Protein AF-A0A383EEM6-F1 (afdb_monomer_lite)

Organism: NCBI:txid408172

pLDDT: mean 95.02, std 3.65, range [75.25, 97.62]

InterPro domains:
  IPR013750 GHMP kinase, C-terminal domain [PF08544] (1-32)
  IPR036554 GHMP kinase, C-terminal domain superfamily [G3DSA:3.30.70.890] (1-45)
  IPR036554 GHMP kinase, C-terminal domain superfamily [SSF55060] (1-32)

Sequence (54 aa):
GVTISGAGPSVIAFCKKSQNLKKIGKSMEKGFSSAKVGCDIIICKPSTGPKIRV

Radius of gyration: 13.83 Å; chains: 1; bounding box: 24×40×28 Å

Secondary structure (DSSP, 8-state):
-EEE-TTSS-EEE---TTS-HHHHHHHHHHHHHHTT------------------

Foldseek 3Di:
DKDADDPDPDIDDDDDPPDDLVVVQVVVQVVCVVVVHGDDDDDDDDDPDDDDDD

Structure (mmCIF, N/CA/C/O backbone):
data_AF-A0A383EEM6-F1
#
_entry.id   AF-A0A383EEM6-F1
#
loop_
_atom_site.group_PDB
_atom_site.id
_atom_site.type_symbol
_atom_site.label_atom_id
_atom_site.label_alt_id
_atom_site.label_comp_id
_atom_site.label_asym_id
_atom_site.label_entity_id
_atom_site.label_seq_id
_atom_site.pdbx_PDB_ins_code
_atom_site.Cartn_x
_atom_site.Cartn_y
_atom_site.Cartn_z
_atom_site.occupancy
_atom_site.B_iso_or_equiv
_atom_site.auth_seq_id
_atom_site.auth_comp_id
_atom_site.auth_asym_id
_atom_site.auth_atom_id
_atom_site.pdbx_PDB_model_num
ATOM 1 N N . GLY A 1 1 ? 3.529 4.654 10.036 1.00 90.81 1 GLY A N 1
ATOM 2 C CA . GLY A 1 1 ? 3.848 5.910 9.323 1.00 90.81 1 GLY A CA 1
ATOM 3 C C . GLY A 1 1 ? 3.430 5.784 7.874 1.00 90.81 1 GLY A C 1
ATOM 4 O O . GLY A 1 1 ? 3.175 4.660 7.452 1.00 90.81 1 GLY A O 1
ATOM 5 N N . VAL A 1 2 ? 3.350 6.893 7.140 1.00 95.88 2 VAL A N 1
ATOM 6 C CA . VAL A 1 2 ? 2.969 6.937 5.717 1.00 95.88 2 VAL A CA 1
ATOM 7 C C . VAL A 1 2 ? 4.004 7.739 4.927 1.00 95.88 2 VAL A C 1
ATOM 9 O O . VAL A 1 2 ? 4.548 8.699 5.464 1.00 95.88 2 VAL A O 1
ATOM 12 N N . THR A 1 3 ? 4.303 7.329 3.695 1.00 97.19 3 THR A N 1
ATOM 13 C CA . THR A 1 3 ? 5.195 8.055 2.775 1.00 97.19 3 THR A CA 1
ATOM 14 C C . THR A 1 3 ? 4.899 7.685 1.316 1.00 97.19 3 THR A C 1
ATOM 16 O O . THR A 1 3 ? 4.145 6.745 1.053 1.00 97.19 3 THR A O 1
ATOM 19 N N . ILE A 1 4 ? 5.492 8.405 0.365 1.00 97.06 4 ILE A N 1
ATOM 20 C CA . ILE A 1 4 ? 5.454 8.067 -1.064 1.00 97.06 4 ILE A CA 1
ATOM 21 C C . ILE A 1 4 ? 6.246 6.771 -1.293 1.00 97.06 4 ILE A C 1
ATOM 23 O O . ILE A 1 4 ? 7.305 6.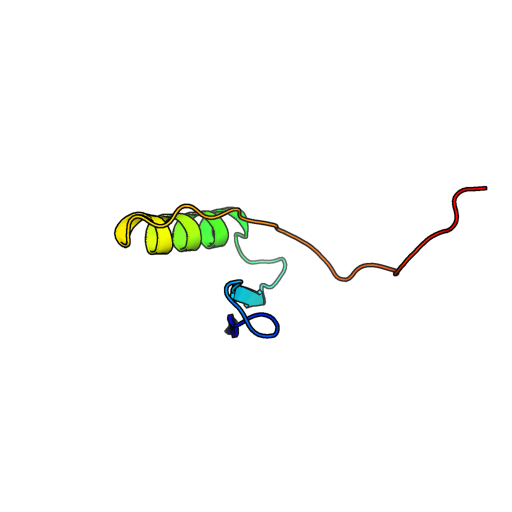557 -0.703 1.00 97.06 4 ILE A O 1
ATOM 27 N N . SER A 1 5 ? 5.720 5.882 -2.133 1.00 96.81 5 SER A N 1
ATOM 28 C CA . SER A 1 5 ? 6.395 4.648 -2.533 1.00 96.81 5 SER A CA 1
ATOM 29 C C . SER A 1 5 ? 7.176 4.871 -3.831 1.00 96.81 5 SER A C 1
ATOM 31 O O . SER A 1 5 ? 6.592 5.215 -4.858 1.00 96.81 5 SER A O 1
ATOM 33 N N . GLY A 1 6 ? 8.499 4.678 -3.791 1.00 96.19 6 GLY A N 1
ATOM 34 C CA . GLY A 1 6 ? 9.375 4.911 -4.944 1.00 96.19 6 GLY A CA 1
ATOM 35 C C . GLY A 1 6 ? 9.321 6.367 -5.417 1.00 96.19 6 GLY A C 1
ATOM 36 O O . GLY A 1 6 ? 9.449 7.282 -4.609 1.00 96.19 6 GLY A O 1
ATOM 37 N N . ALA A 1 7 ? 9.099 6.570 -6.718 1.00 96.81 7 ALA A N 1
ATOM 38 C CA . ALA A 1 7 ? 8.903 7.893 -7.318 1.00 96.81 7 ALA A CA 1
ATOM 39 C C . ALA A 1 7 ? 7.432 8.370 -7.307 1.00 96.81 7 ALA A C 1
ATOM 41 O O . ALA A 1 7 ? 7.135 9.453 -7.806 1.00 96.81 7 ALA A O 1
ATOM 42 N N . GLY A 1 8 ? 6.507 7.582 -6.746 1.00 93.62 8 GLY A N 1
ATOM 43 C CA . GLY A 1 8 ? 5.067 7.825 -6.858 1.00 93.62 8 GLY A CA 1
ATOM 44 C C . GLY A 1 8 ? 4.475 7.316 -8.183 1.00 93.62 8 GLY A C 1
ATOM 45 O O . GLY A 1 8 ? 5.203 6.779 -9.020 1.00 93.62 8 GLY A O 1
ATOM 46 N N . PRO A 1 9 ? 3.143 7.414 -8.371 1.00 95.44 9 PRO A N 1
ATOM 47 C CA . PRO A 1 9 ? 2.142 8.089 -7.525 1.00 95.44 9 PRO A CA 1
ATOM 48 C C . PRO A 1 9 ? 1.674 7.271 -6.307 1.00 95.44 9 PRO A C 1
ATOM 50 O O . PRO A 1 9 ? 0.845 7.731 -5.523 1.00 95.44 9 PRO A O 1
ATOM 53 N N . SER A 1 10 ? 2.176 6.046 -6.141 1.00 97.38 10 SER A N 1
ATOM 54 C CA . SER A 1 10 ? 1.776 5.154 -5.054 1.00 97.38 10 SER A CA 1
ATOM 55 C C . SER A 1 10 ? 2.216 5.660 -3.677 1.00 97.38 10 SER A C 1
ATOM 57 O O . SER A 1 10 ? 3.276 6.263 -3.514 1.00 97.38 10 SER A O 1
ATOM 59 N N . VAL A 1 11 ? 1.422 5.344 -2.654 1.00 97.06 11 VAL A N 1
ATOM 60 C CA 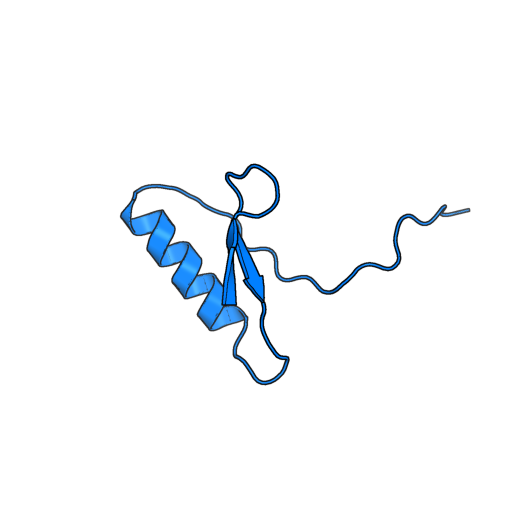. VAL A 1 11 ? 1.682 5.687 -1.249 1.00 97.06 11 VAL A CA 1
ATOM 61 C C . VAL A 1 11 ? 1.761 4.404 -0.431 1.00 97.06 11 VAL A C 1
ATOM 63 O O . VAL A 1 11 ? 0.964 3.488 -0.631 1.00 97.06 11 VAL A O 1
ATOM 66 N N . ILE A 1 12 ? 2.707 4.336 0.505 1.00 97.06 12 ILE A N 1
ATOM 67 C CA . ILE A 1 12 ? 2.881 3.193 1.404 1.00 97.06 12 ILE A CA 1
ATOM 68 C C . ILE A 1 12 ? 2.616 3.590 2.854 1.00 97.06 12 ILE A C 1
ATOM 70 O O . ILE A 1 12 ? 3.089 4.619 3.340 1.00 97.06 12 ILE A O 1
ATOM 74 N N . ALA A 1 13 ? 1.879 2.738 3.565 1.00 96.94 13 ALA A N 1
ATOM 75 C CA . ALA A 1 13 ? 1.666 2.842 5.000 1.00 96.94 13 ALA A CA 1
ATOM 76 C C . ALA A 1 13 ? 2.288 1.636 5.716 1.00 96.94 13 ALA A C 1
ATOM 78 O O . ALA A 1 13 ? 1.977 0.484 5.421 1.00 96.94 13 ALA A O 1
ATOM 79 N N . PHE A 1 14 ? 3.150 1.904 6.696 1.00 95.81 14 PHE A N 1
ATOM 80 C CA . PHE A 1 14 ? 3.704 0.877 7.574 1.00 95.81 14 PHE A CA 1
ATOM 81 C C . PHE A 1 14 ? 2.753 0.625 8.741 1.00 95.81 14 PHE A C 1
ATOM 83 O O . PHE A 1 14 ? 2.499 1.533 9.546 1.00 95.81 14 PHE A O 1
ATOM 90 N N . CYS A 1 15 ? 2.267 -0.612 8.843 1.00 94.94 15 CYS A N 1
ATOM 91 C CA . CYS A 1 15 ? 1.304 -1.037 9.852 1.00 94.94 15 CYS A CA 1
ATOM 92 C C . CYS A 1 15 ? 1.824 -2.220 10.679 1.00 94.94 15 CYS A C 1
ATOM 94 O O . CYS A 1 15 ? 2.503 -3.112 10.171 1.00 94.94 15 CYS A O 1
ATOM 96 N N . LYS A 1 16 ? 1.459 -2.254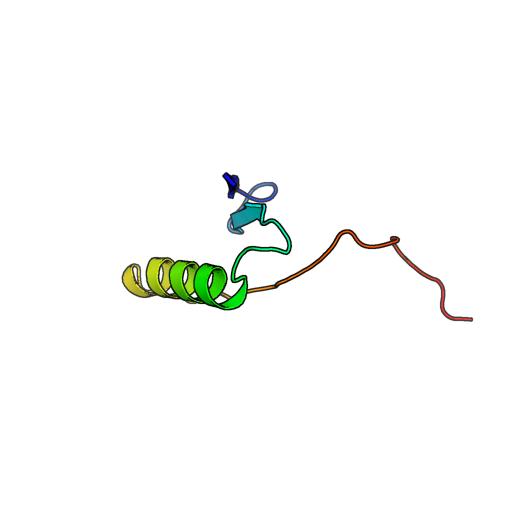 11.961 1.00 93.88 16 LYS A N 1
ATOM 97 C CA . LYS A 1 16 ? 1.669 -3.406 12.851 1.00 93.88 16 LYS A CA 1
ATOM 98 C C . LYS A 1 16 ? 0.512 -4.399 12.705 1.00 93.88 16 LYS A C 1
ATOM 100 O O . LYS A 1 16 ? -0.611 -4.002 12.408 1.00 93.88 16 LYS A O 1
ATOM 105 N N . LYS A 1 17 ? 0.754 -5.682 13.011 1.00 85.06 17 LYS A N 1
ATOM 106 C CA . LYS A 1 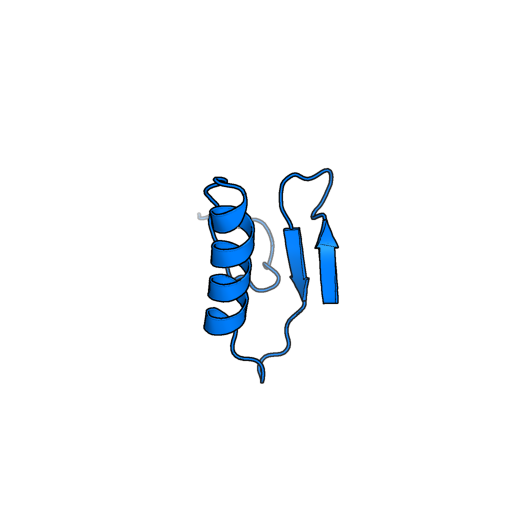17 ? -0.288 -6.735 13.000 1.00 85.06 17 LYS A CA 1
ATOM 107 C C . LYS A 1 17 ? -1.489 -6.428 13.905 1.00 85.06 17 LYS A C 1
ATOM 109 O O . LYS A 1 17 ? -2.583 -6.885 13.610 1.00 85.06 17 LYS A O 1
ATOM 114 N N . SER A 1 18 ? -1.289 -5.674 14.986 1.00 92.38 18 SER A N 1
ATOM 115 C CA . SER A 1 18 ? -2.354 -5.279 15.916 1.00 92.38 18 SER A CA 1
ATOM 116 C C . SER A 1 18 ? -3.290 -4.196 15.366 1.00 92.38 18 SER A C 1
ATOM 118 O O . SER A 1 18 ? -4.321 -3.916 15.969 1.00 92.38 18 SER A O 1
ATOM 120 N N . GLN A 1 19 ? -2.947 -3.560 14.243 1.00 95.06 19 GLN A N 1
ATOM 121 C CA . GLN A 1 19 ? -3.755 -2.501 13.646 1.00 95.06 19 GLN A CA 1
ATOM 122 C C . GLN A 1 19 ? -4.759 -3.068 12.640 1.00 95.06 19 GLN A C 1
ATOM 124 O O . GLN A 1 19 ? -4.506 -4.055 11.951 1.00 95.06 19 GLN A O 1
ATOM 129 N N . ASN A 1 20 ? -5.902 -2.396 12.502 1.00 95.56 20 ASN A N 1
ATOM 130 C CA . ASN A 1 20 ? -6.929 -2.787 11.543 1.00 95.56 20 ASN A CA 1
ATOM 131 C C . ASN A 1 20 ? -6.567 -2.310 10.123 1.00 95.56 20 ASN A C 1
ATOM 133 O O . ASN A 1 20 ? -6.902 -1.193 9.725 1.00 95.56 20 ASN A O 1
ATOM 137 N N . LEU A 1 21 ? -5.902 -3.180 9.359 1.00 94.81 21 LEU A N 1
ATOM 138 C CA . LEU A 1 21 ? -5.418 -2.890 8.002 1.00 94.81 21 LEU A CA 1
ATOM 139 C C . LEU A 1 21 ? -6.546 -2.506 7.030 1.00 94.81 21 LEU A C 1
ATOM 141 O O . LEU A 1 21 ? -6.382 -1.588 6.232 1.00 94.81 21 LEU A O 1
ATOM 145 N N . LYS A 1 22 ? -7.717 -3.154 7.132 1.00 95.25 22 LYS A N 1
ATOM 146 C CA . LYS A 1 22 ? -8.877 -2.858 6.271 1.00 95.25 22 LYS A CA 1
ATOM 147 C C . LYS A 1 22 ? -9.420 -1.451 6.523 1.00 95.25 22 LYS A C 1
ATOM 149 O O . LYS A 1 22 ? -9.756 -0.745 5.577 1.00 95.25 22 LYS A O 1
ATOM 154 N N . LYS A 1 23 ? -9.484 -1.029 7.792 1.00 96.81 23 LYS A N 1
ATOM 155 C CA . LYS A 1 23 ? -9.913 0.330 8.159 1.00 96.81 23 LYS A CA 1
ATOM 156 C C . LYS A 1 23 ? -8.941 1.378 7.619 1.00 96.81 23 LYS A C 1
ATOM 158 O O . LYS A 1 23 ? -9.392 2.385 7.089 1.00 96.81 23 LYS A O 1
ATOM 163 N N . ILE A 1 24 ? -7.635 1.125 7.721 1.00 96.00 24 ILE A N 1
ATOM 164 C CA . ILE A 1 24 ? -6.599 2.021 7.188 1.00 96.00 24 ILE A CA 1
ATOM 165 C C . ILE A 1 24 ? -6.735 2.148 5.666 1.00 96.00 24 ILE A C 1
ATOM 167 O O . ILE A 1 24 ? -6.846 3.265 5.168 1.00 96.00 24 ILE A O 1
ATOM 171 N N . GLY A 1 25 ? -6.823 1.024 4.948 1.00 96.19 25 GLY A N 1
ATOM 172 C CA . GLY A 1 25 ? -7.013 1.012 3.495 1.00 96.19 25 GLY A CA 1
ATOM 173 C C . GLY A 1 25 ? -8.263 1.773 3.046 1.00 96.19 25 GLY A C 1
ATOM 174 O O . GLY A 1 25 ? -8.178 2.633 2.177 1.00 96.19 25 GLY A O 1
ATOM 175 N N . LYS A 1 26 ? -9.404 1.552 3.711 1.00 97.19 26 LYS A N 1
ATOM 176 C CA . LYS A 1 26 ? -10.658 2.265 3.411 1.00 97.19 26 LYS A CA 1
ATOM 177 C C . LYS A 1 26 ? -10.570 3.770 3.683 1.00 97.19 26 LYS A C 1
ATOM 179 O O . LYS A 1 26 ? -11.198 4.562 2.988 1.00 97.19 26 LYS A O 1
ATOM 184 N N . SER A 1 27 ? -9.817 4.186 4.701 1.00 96.69 27 SER A N 1
ATOM 185 C CA . SER A 1 27 ? -9.565 5.610 4.946 1.00 96.69 27 SER A CA 1
ATOM 186 C C . SER A 1 27 ? -8.699 6.236 3.850 1.00 96.69 27 SER A C 1
ATOM 188 O O . SER A 1 27 ? -8.980 7.361 3.448 1.00 96.69 27 SER A O 1
ATOM 190 N N . MET A 1 28 ? -7.687 5.519 3.346 1.00 96.44 28 MET A N 1
ATOM 191 C CA . MET A 1 28 ? -6.867 5.979 2.215 1.00 96.44 28 MET A CA 1
ATOM 192 C C . MET A 1 28 ? -7.708 6.116 0.943 1.00 96.44 28 MET A C 1
ATOM 194 O O . MET A 1 28 ? -7.683 7.167 0.310 1.00 96.44 28 MET A O 1
ATOM 198 N N . GLU A 1 29 ? -8.517 5.104 0.630 1.00 97.12 29 GLU A N 1
ATOM 199 C CA . GLU A 1 29 ? -9.436 5.114 -0.513 1.00 97.12 29 GLU A CA 1
ATOM 200 C C . GLU A 1 29 ? -10.393 6.312 -0.473 1.00 97.12 29 GLU A C 1
ATOM 202 O O . GLU A 1 29 ? -10.522 7.046 -1.451 1.00 97.12 29 GLU A O 1
ATOM 207 N N . LYS A 1 30 ? -11.000 6.583 0.688 1.00 97.62 30 LYS A N 1
ATOM 208 C CA . LYS A 1 30 ? -11.849 7.769 0.876 1.00 97.62 30 LYS A CA 1
ATOM 209 C C . LYS A 1 30 ? -11.098 9.083 0.653 1.00 97.62 30 LYS A C 1
ATOM 211 O O . LYS A 1 30 ? -11.673 10.013 0.094 1.00 97.62 30 LYS A O 1
ATOM 216 N N . GLY A 1 31 ? -9.846 9.165 1.103 1.00 96.69 31 GLY A N 1
ATOM 217 C CA . GLY A 1 31 ? -9.008 10.351 0.929 1.00 96.69 31 GLY A CA 1
ATOM 218 C C . GLY A 1 31 ? -8.680 10.643 -0.537 1.00 96.69 31 GLY A C 1
ATOM 219 O O . GLY A 1 31 ? -8.714 11.797 -0.943 1.00 96.69 31 GLY A O 1
ATOM 220 N N . PHE A 1 32 ? -8.420 9.619 -1.351 1.00 96.62 32 PHE A N 1
ATOM 221 C CA . PHE A 1 32 ? -8.218 9.806 -2.794 1.00 96.62 32 PHE A CA 1
ATOM 222 C C . PHE A 1 32 ? -9.535 10.069 -3.532 1.00 96.62 32 PHE A C 1
ATOM 224 O O . PHE A 1 32 ? -9.604 10.947 -4.395 1.00 96.62 32 PHE A O 1
ATOM 231 N N . SER A 1 33 ? -10.609 9.387 -3.130 1.00 97.62 33 SER A N 1
ATOM 232 C CA . SER A 1 33 ? -11.938 9.574 -3.712 1.00 97.62 33 SER A CA 1
ATOM 233 C C . SER A 1 33 ? -12.467 11.003 -3.531 1.00 97.62 33 SER A C 1
ATOM 235 O O . SER A 1 33 ? -13.088 11.535 -4.451 1.00 97.62 33 SER A O 1
ATOM 237 N N . SER A 1 34 ? -12.169 11.677 -2.411 1.00 97.56 34 SER A N 1
ATOM 238 C CA . SER A 1 34 ? -12.558 13.084 -2.213 1.00 97.56 34 SER A CA 1
ATOM 239 C C . SER A 1 34 ? -11.877 14.044 -3.197 1.00 97.56 34 SER A C 1
ATOM 241 O O . SER A 1 34 ? -12.449 15.080 -3.533 1.00 97.56 34 SER A O 1
ATOM 243 N N . ALA A 1 35 ? -10.707 13.674 -3.724 1.00 96.81 35 ALA A N 1
ATOM 244 C CA . ALA A 1 35 ? -10.021 14.373 -4.808 1.00 96.81 35 ALA A CA 1
ATOM 245 C C . ALA A 1 35 ? -10.453 13.891 -6.209 1.00 96.81 35 ALA A C 1
ATOM 247 O O . ALA A 1 35 ? -9.843 14.274 -7.204 1.00 96.81 35 ALA A O 1
ATOM 248 N N . LYS A 1 36 ? -11.504 13.060 -6.301 1.00 96.75 36 LYS A N 1
ATOM 249 C CA . LYS A 1 36 ? -11.983 12.402 -7.530 1.00 96.75 36 LYS A CA 1
ATOM 250 C C . LYS A 1 36 ? -10.935 11.488 -8.180 1.00 96.75 36 LYS A C 1
ATOM 252 O O . LYS A 1 36 ? -10.971 11.268 -9.388 1.00 96.75 36 LYS A O 1
ATOM 257 N N . VAL A 1 37 ? -10.022 10.936 -7.379 1.00 96.94 37 VAL A N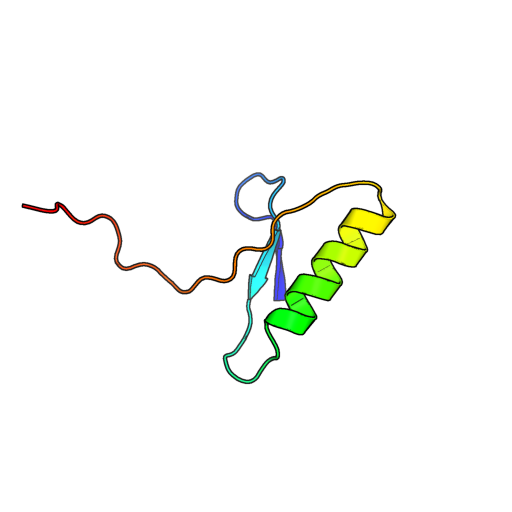 1
ATOM 258 C CA . VAL A 1 37 ? -8.996 9.986 -7.821 1.00 96.94 37 VAL A CA 1
ATOM 259 C C . VAL A 1 37 ? -9.382 8.584 -7.355 1.00 96.94 37 VAL A C 1
ATOM 261 O O . VAL A 1 37 ? -9.534 8.336 -6.160 1.00 96.94 37 VAL A O 1
ATOM 264 N N . GLY A 1 38 ? -9.554 7.660 -8.302 1.00 95.81 38 GLY A N 1
ATOM 265 C CA . GLY A 1 38 ? -9.684 6.235 -7.996 1.00 95.81 38 GLY A CA 1
ATOM 266 C C . GLY A 1 38 ? -8.337 5.646 -7.574 1.00 95.81 38 GLY A C 1
ATOM 267 O O . GLY A 1 38 ? -7.294 6.068 -8.072 1.00 95.81 38 GLY A O 1
ATOM 268 N N . CYS A 1 39 ? -8.340 4.679 -6.660 1.00 96.69 39 CYS A N 1
ATOM 269 C CA . CYS A 1 39 ? -7.117 4.005 -6.234 1.00 96.69 39 CYS A CA 1
ATOM 270 C C . CYS A 1 39 ? -7.374 2.547 -5.859 1.00 96.69 39 CYS A C 1
ATOM 272 O O . CYS A 1 39 ? -8.432 2.218 -5.324 1.00 96.69 39 CYS A O 1
ATOM 274 N N . ASP A 1 40 ? -6.354 1.713 -6.038 1.00 97.56 40 ASP A N 1
ATOM 275 C CA . ASP A 1 40 ? -6.350 0.333 -5.569 1.00 97.56 40 ASP A CA 1
ATOM 276 C C . ASP A 1 40 ? -5.590 0.206 -4.247 1.00 97.56 40 ASP A C 1
ATOM 278 O O . ASP A 1 40 ? -4.511 0.776 -4.058 1.00 97.56 40 ASP A O 1
ATOM 282 N N . ILE A 1 41 ? -6.141 -0.585 -3.326 1.00 97.25 41 ILE A N 1
ATOM 283 C CA . ILE A 1 41 ? -5.511 -0.877 -2.037 1.00 97.25 41 ILE A CA 1
ATOM 284 C C . ILE A 1 41 ? -4.918 -2.283 -2.061 1.00 97.25 41 ILE A C 1
ATOM 286 O O . ILE A 1 41 ? -5.638 -3.279 -2.101 1.00 97.25 41 ILE A O 1
ATOM 290 N N . ILE A 1 42 ? -3.592 -2.365 -1.939 1.00 96.50 42 ILE A N 1
ATOM 291 C CA . ILE A 1 42 ? -2.858 -3.631 -1.855 1.00 96.50 42 ILE A CA 1
ATOM 292 C C . ILE A 1 42 ? -2.311 -3.795 -0.437 1.00 96.50 42 ILE A C 1
ATOM 294 O O . ILE A 1 42 ? -1.472 -3.021 0.020 1.00 96.50 42 ILE A O 1
ATOM 298 N N . ILE A 1 43 ? -2.770 -4.833 0.264 1.00 95.00 43 ILE A N 1
ATOM 299 C CA . ILE A 1 43 ? -2.237 -5.214 1.577 1.00 95.00 43 ILE A CA 1
ATOM 300 C C . ILE A 1 43 ? -1.225 -6.338 1.372 1.00 95.00 43 ILE A C 1
ATOM 302 O O . ILE A 1 43 ? -1.594 -7.446 0.986 1.00 95.00 43 ILE A O 1
ATOM 306 N N . CYS A 1 44 ? 0.046 -6.072 1.667 1.00 94.06 44 CYS A N 1
ATOM 307 C CA . CYS A 1 44 ? 1.127 -7.033 1.473 1.00 94.06 44 CYS A CA 1
ATOM 308 C C . CYS A 1 44 ? 2.023 -7.189 2.711 1.00 94.06 44 CYS A C 1
ATOM 310 O O . CYS A 1 44 ? 1.966 -6.426 3.677 1.00 94.06 44 CYS A O 1
ATOM 312 N N . LYS A 1 45 ? 2.847 -8.237 2.673 1.00 93.19 45 LYS A N 1
ATOM 313 C CA . LYS A 1 45 ? 3.967 -8.482 3.589 1.00 93.19 45 LYS A CA 1
ATOM 314 C C . LYS A 1 45 ? 5.248 -8.559 2.751 1.00 93.19 45 LYS A C 1
ATOM 316 O O . LYS A 1 45 ? 5.136 -8.789 1.544 1.00 93.19 45 LYS A O 1
ATOM 321 N N . PRO A 1 46 ? 6.441 -8.410 3.354 1.00 93.12 46 PRO A N 1
ATOM 322 C CA . PRO A 1 46 ? 7.696 -8.646 2.646 1.00 93.12 46 PRO A CA 1
ATOM 323 C C . PRO A 1 46 ? 7.671 -9.983 1.890 1.00 93.12 46 PRO A C 1
ATOM 325 O O . PRO A 1 46 ? 7.283 -11.009 2.452 1.00 93.12 46 PRO A O 1
ATOM 328 N N . SER A 1 47 ? 8.030 -9.947 0.606 1.00 93.88 47 SER A N 1
ATOM 329 C CA . SER A 1 47 ? 8.078 -11.123 -0.271 1.00 93.88 47 SER A CA 1
ATOM 330 C C . SER A 1 47 ? 9.421 -11.849 -0.142 1.00 93.88 47 SER A C 1
ATOM 332 O O . SER A 1 47 ? 10.428 -11.234 0.196 1.00 93.88 47 SER A O 1
ATOM 334 N N . THR A 1 48 ? 9.455 -13.146 -0.463 1.00 94.81 48 THR A N 1
ATOM 335 C CA . THR A 1 48 ? 10.691 -13.952 -0.527 1.00 94.81 48 THR A CA 1
ATOM 336 C C . THR A 1 48 ? 11.457 -13.791 -1.847 1.00 94.81 48 THR A C 1
ATOM 338 O O . THR A 1 48 ? 12.398 -14.536 -2.089 1.00 94.81 48 THR A O 1
ATOM 341 N N . GLY A 1 49 ? 11.032 -12.884 -2.729 1.00 94.19 49 GLY A N 1
ATOM 342 C CA . GLY A 1 49 ? 11.629 -12.703 -4.054 1.00 94.19 49 GLY A CA 1
ATOM 343 C C . GLY A 1 49 ? 11.091 -13.670 -5.123 1.00 94.19 49 GLY A C 1
ATOM 344 O O . GLY A 1 49 ? 10.123 -14.399 -4.873 1.00 94.19 49 GLY A O 1
ATOM 345 N N . PRO A 1 50 ? 11.679 -13.647 -6.334 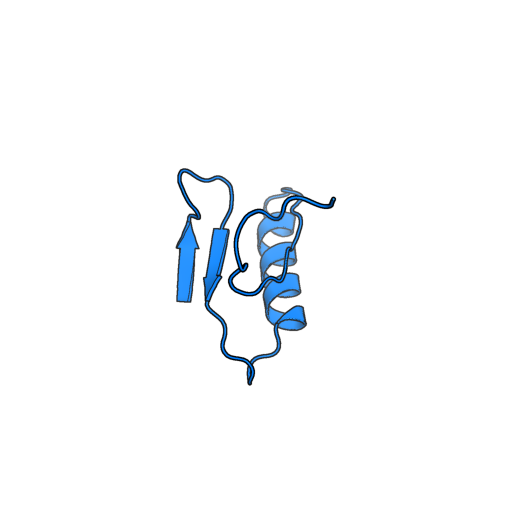1.00 94.88 50 PRO A N 1
ATOM 346 C CA . PRO A 1 50 ? 11.251 -14.463 -7.470 1.00 94.88 50 PRO A CA 1
ATOM 347 C C . PRO A 1 50 ? 11.465 -15.959 -7.209 1.00 94.88 50 PRO A C 1
ATOM 349 O O . PRO A 1 50 ? 12.443 -16.347 -6.574 1.00 94.88 50 PRO A O 1
ATOM 352 N N . LYS A 1 51 ? 10.576 -16.813 -7.731 1.00 93.75 51 LYS A N 1
ATOM 353 C CA . LYS A 1 51 ? 10.724 -18.276 -7.682 1.00 93.75 51 LYS A CA 1
ATOM 354 C C . LYS A 1 51 ? 10.564 -18.856 -9.079 1.00 93.75 51 LYS A C 1
ATOM 356 O O . LYS A 1 51 ? 9.564 -18.575 -9.736 1.00 93.75 51 LYS A O 1
ATOM 361 N N . ILE A 1 52 ? 11.512 -19.688 -9.498 1.00 95.12 52 ILE A N 1
ATOM 362 C CA . ILE A 1 52 ? 11.346 -20.529 -10.684 1.00 95.12 52 ILE A CA 1
ATOM 363 C C . ILE A 1 52 ? 10.391 -21.656 -10.289 1.00 95.12 52 ILE A C 1
ATOM 365 O O . ILE A 1 52 ? 10.632 -22.357 -9.307 1.00 95.12 52 ILE A O 1
ATOM 369 N N . ARG A 1 53 ? 9.281 -21.794 -11.015 1.00 86.00 53 ARG A N 1
ATOM 370 C CA . ARG A 1 53 ? 8.423 -22.977 -10.923 1.00 86.00 53 ARG A CA 1
ATOM 371 C C . ARG A 1 53 ? 8.913 -23.953 -11.985 1.00 86.00 53 ARG A C 1
ATOM 373 O O . ARG A 1 53 ? 8.672 -23.713 -13.164 1.00 86.00 53 ARG A O 1
ATOM 380 N N . VAL A 1 54 ? 9.671 -24.955 -11.550 1.00 75.25 54 VAL A N 1
ATOM 381 C CA . VAL A 1 54 ? 9.990 -26.152 -12.340 1.00 75.25 54 VAL A CA 1
ATOM 382 C C . VAL A 1 54 ? 8.923 -27.212 -12.125 1.00 75.25 54 VAL A C 1
ATOM 384 O O . VAL A 1 54 ? 8.334 -27.216 -11.017 1.00 75.25 54 VAL A O 1
#